Protein AF-A0AB35FW40-F1 (afdb_monomer_lite)

Foldseek 3Di:
DPQQPPPLVVLLVLLVVVCPDPPWDPLVNVLSVVLNVCCVPVVCNVVSLVSSCVSVVVCLVVVVGDPSRLVVSVVSCCNRVDPDDDDDDPPRPPD

Secondary structure (DSSP, 8-state):
--PPPP-HHHHHHHHHHHHT-TTS-HHHHHHHHHHHHHHHHH--HHHHHHHHHHHHHHHHHTT-S-HHHHHHHHHHHHHHH-S---SS-------

Radius of gyration: 13.08 Å; chains: 1; bounding box: 38×27×33 Å

Structure (mmCIF, N/CA/C/O backbone):
data_AF-A0AB35FW40-F1
#
_entry.id   AF-A0AB35FW40-F1
#
loop_
_atom_site.group_PDB
_atom_site.id
_atom_site.type_symbol
_atom_site.label_atom_id
_atom_site.label_alt_id
_atom_site.label_comp_id
_atom_site.label_asym_id
_atom_site.label_entity_id
_atom_site.label_seq_id
_atom_site.pdbx_PDB_ins_code
_atom_site.Cartn_x
_atom_site.Cartn_y
_atom_site.Cartn_z
_atom_site.occupancy
_atom_site.B_iso_or_equiv
_atom_site.auth_seq_id
_atom_site.auth_comp_id
_atom_site.auth_asym_id
_atom_site.auth_atom_id
_atom_site.pdbx_PDB_model_num
ATOM 1 N N . MET A 1 1 ? 26.524 6.512 -4.637 1.00 36.09 1 MET A N 1
ATOM 2 C CA . MET A 1 1 ? 25.249 6.175 -3.965 1.00 36.09 1 MET A CA 1
ATOM 3 C C . MET A 1 1 ? 24.688 4.919 -4.605 1.00 36.09 1 MET A C 1
ATOM 5 O O . MET A 1 1 ? 24.328 4.963 -5.774 1.00 36.09 1 MET A O 1
ATOM 9 N N . ILE A 1 2 ? 24.674 3.794 -3.887 1.00 33.19 2 ILE A N 1
ATOM 10 C CA . ILE A 1 2 ? 24.008 2.576 -4.363 1.00 33.19 2 ILE A CA 1
ATOM 11 C C . ILE A 1 2 ? 22.524 2.766 -4.056 1.00 33.19 2 ILE A C 1
ATOM 13 O O . ILE A 1 2 ? 22.091 2.575 -2.923 1.00 33.19 2 ILE A O 1
ATOM 17 N N . PHE A 1 3 ? 21.755 3.225 -5.041 1.00 44.38 3 PHE A N 1
ATOM 18 C CA . PHE A 1 3 ? 20.300 3.167 -4.953 1.00 44.38 3 PHE A CA 1
ATOM 19 C C . PHE A 1 3 ? 19.928 1.685 -4.822 1.00 44.38 3 PHE A C 1
ATOM 21 O O . PHE A 1 3 ? 20.243 0.900 -5.719 1.00 44.38 3 PHE A O 1
ATOM 28 N N . LYS A 1 4 ? 19.326 1.275 -3.694 1.00 48.56 4 LYS A N 1
ATOM 29 C CA . LYS A 1 4 ? 18.729 -0.064 -3.592 1.00 48.56 4 LYS A CA 1
ATOM 30 C C . LYS A 1 4 ? 17.771 -0.212 -4.773 1.00 48.56 4 LYS A C 1
ATOM 32 O O . LYS A 1 4 ? 16.948 0.674 -5.006 1.00 48.56 4 LYS A O 1
ATOM 37 N N . LYS A 1 5 ? 17.936 -1.283 -5.554 1.00 54.56 5 LYS A N 1
ATOM 38 C CA . LYS A 1 5 ? 17.044 -1.575 -6.679 1.00 54.56 5 LYS A CA 1
ATOM 39 C C . LYS A 1 5 ? 15.607 -1.596 -6.143 1.00 54.56 5 LYS A C 1
ATOM 41 O O . LYS A 1 5 ? 15.400 -2.196 -5.087 1.00 54.56 5 LYS A O 1
ATOM 46 N N . PRO A 1 6 ? 14.652 -0.930 -6.811 1.00 58.44 6 PRO A N 1
ATOM 47 C CA . PRO A 1 6 ? 13.256 -1.032 -6.424 1.00 58.44 6 PRO A CA 1
ATOM 48 C C . PRO A 1 6 ? 12.854 -2.512 -6.429 1.00 58.44 6 PRO A C 1
ATOM 50 O O . PRO A 1 6 ? 13.044 -3.210 -7.425 1.00 58.44 6 PRO A O 1
ATOM 53 N N . ASP A 1 7 ? 12.378 -2.998 -5.285 1.00 72.81 7 ASP A N 1
ATOM 54 C CA . ASP A 1 7 ? 11.931 -4.379 -5.116 1.00 72.81 7 ASP A CA 1
ATOM 55 C C . ASP A 1 7 ? 10.470 -4.458 -5.574 1.00 72.81 7 ASP A C 1
ATOM 57 O O . ASP A 1 7 ? 9.524 -4.362 -4.783 1.00 72.81 7 ASP A O 1
ATOM 61 N N . ALA A 1 8 ? 10.310 -4.486 -6.900 1.00 74.44 8 ALA A N 1
ATOM 62 C CA . ALA A 1 8 ? 9.018 -4.498 -7.581 1.00 74.44 8 ALA A CA 1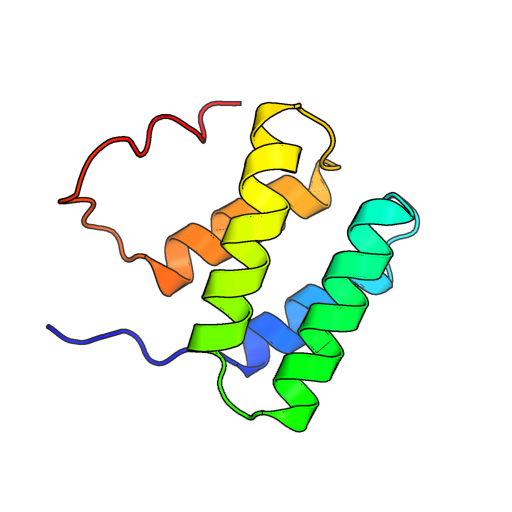
ATOM 63 C C . ALA A 1 8 ? 8.152 -5.685 -7.133 1.00 74.44 8 ALA A C 1
ATOM 65 O O . ALA A 1 8 ? 6.942 -5.547 -6.957 1.00 74.44 8 ALA A O 1
ATOM 66 N N . ASP A 1 9 ? 8.790 -6.831 -6.886 1.00 82.88 9 ASP A N 1
ATOM 67 C CA . ASP A 1 9 ? 8.135 -8.056 -6.434 1.00 82.88 9 ASP A CA 1
ATOM 68 C C . ASP A 1 9 ? 7.540 -7.882 -5.032 1.00 82.88 9 ASP A C 1
ATOM 70 O O . ASP A 1 9 ? 6.347 -8.122 -4.820 1.00 82.88 9 ASP A O 1
ATOM 74 N N . TRP A 1 10 ? 8.319 -7.329 -4.091 1.00 87.00 10 TRP A N 1
ATOM 75 C CA . TRP A 1 10 ? 7.792 -6.987 -2.774 1.00 87.00 10 TRP A CA 1
ATOM 76 C C . TRP A 1 10 ? 6.635 -5.990 -2.853 1.00 87.00 10 TRP A C 1
ATOM 78 O O . TRP A 1 10 ? 5.633 -6.174 -2.157 1.00 87.00 10 TRP A O 1
ATOM 88 N N . LEU A 1 11 ? 6.752 -4.942 -3.674 1.00 86.69 11 LEU A N 1
ATOM 89 C CA . LEU A 1 11 ? 5.715 -3.916 -3.785 1.00 86.69 11 LEU A CA 1
ATOM 90 C C . LEU A 1 11 ? 4.409 -4.508 -4.334 1.00 86.69 11 LEU A C 1
ATOM 92 O O . LEU A 1 11 ? 3.341 -4.291 -3.760 1.00 86.69 11 LEU A O 1
ATOM 96 N N . HIS A 1 12 ? 4.500 -5.315 -5.389 1.00 87.94 12 HIS A N 1
ATOM 97 C CA . HIS A 1 12 ? 3.356 -5.993 -5.990 1.00 87.94 12 HIS A CA 1
ATOM 98 C C . HIS A 1 12 ? 2.697 -7.001 -5.028 1.00 87.94 12 HIS A C 1
ATOM 100 O O . HIS A 1 12 ? 1.467 -7.035 -4.891 1.00 87.94 12 HIS A O 1
ATOM 106 N N . ASN A 1 13 ? 3.502 -7.790 -4.309 1.00 89.81 13 ASN A N 1
ATOM 107 C CA . ASN A 1 13 ? 3.015 -8.739 -3.306 1.00 89.81 13 ASN A CA 1
ATOM 108 C C . ASN A 1 13 ? 2.343 -8.019 -2.123 1.00 89.81 13 ASN A C 1
ATOM 110 O O . ASN A 1 13 ? 1.269 -8.416 -1.673 1.00 89.81 13 ASN A O 1
ATOM 114 N N . SER A 1 14 ? 2.934 -6.922 -1.648 1.00 89.88 14 SER A N 1
ATOM 115 C CA . SER A 1 14 ? 2.402 -6.140 -0.526 1.00 89.88 14 SER A CA 1
ATOM 116 C C . SER A 1 14 ? 1.066 -5.489 -0.869 1.00 89.88 14 SER A C 1
ATOM 118 O O . SER A 1 14 ? 0.118 -5.597 -0.092 1.00 89.88 14 SER A O 1
ATOM 120 N N . LEU A 1 15 ? 0.945 -4.903 -2.065 1.00 90.69 15 LEU A N 1
ATOM 121 C CA . LEU A 1 15 ? -0.328 -4.376 -2.562 1.00 90.69 15 LEU A CA 1
ATOM 122 C C . LEU A 1 15 ? -1.384 -5.480 -2.680 1.00 90.69 15 LEU A C 1
ATOM 124 O O . LEU A 1 15 ? -2.523 -5.284 -2.267 1.00 90.69 15 LEU A O 1
ATOM 128 N N . SER A 1 16 ? -1.012 -6.663 -3.175 1.00 90.88 16 SER A N 1
ATOM 129 C CA . SER A 1 16 ? -1.944 -7.794 -3.270 1.00 90.88 16 SER A CA 1
ATOM 130 C C . SER A 1 16 ? -2.437 -8.256 -1.894 1.00 90.88 16 SER A C 1
ATOM 132 O O . SER A 1 16 ? -3.631 -8.490 -1.729 1.00 90.88 16 SER A O 1
ATOM 134 N N . LYS A 1 17 ? -1.561 -8.314 -0.882 1.00 90.31 17 LYS A N 1
ATOM 135 C CA . LYS A 1 17 ? -1.947 -8.645 0.501 1.00 90.31 17 LYS A CA 1
ATOM 136 C C . LYS A 1 17 ? -2.884 -7.607 1.118 1.00 90.31 17 LYS A C 1
ATOM 138 O O . LYS A 1 17 ? -3.840 -7.990 1.783 1.00 90.31 17 LYS A O 1
ATOM 143 N N . LEU A 1 18 ? -2.639 -6.315 0.885 1.00 90.31 18 LEU A N 1
ATOM 144 C CA . LEU A 1 18 ? -3.526 -5.247 1.363 1.00 90.31 18 LEU A CA 1
ATOM 145 C C . LEU A 1 18 ? -4.912 -5.346 0.731 1.00 90.31 18 LEU A C 1
ATOM 147 O O . LEU A 1 18 ? -5.911 -5.226 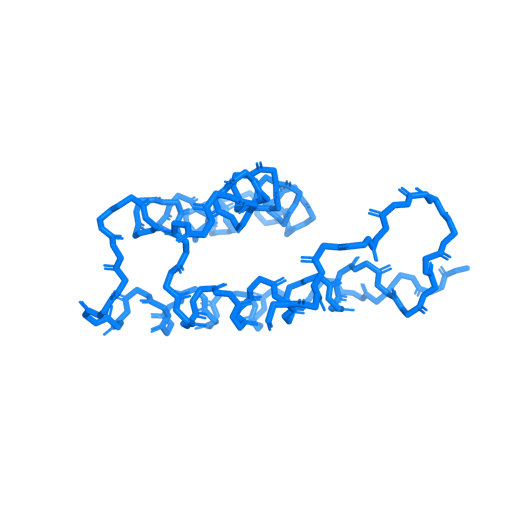1.427 1.00 90.31 18 LEU A O 1
ATOM 151 N N . LEU A 1 19 ? -4.979 -5.616 -0.574 1.00 89.75 19 LEU A N 1
ATOM 152 C CA . LEU A 1 19 ? -6.244 -5.730 -1.303 1.00 89.75 19 LEU A CA 1
ATOM 153 C C . LEU A 1 19 ? -7.092 -6.943 -0.892 1.00 89.75 19 LEU A C 1
ATOM 155 O O . LEU A 1 19 ? -8.305 -6.917 -1.101 1.00 89.75 19 LEU A O 1
ATOM 159 N N . LEU A 1 20 ? -6.469 -7.978 -0.321 1.00 89.31 20 LEU A N 1
ATOM 160 C CA . LEU A 1 20 ? -7.141 -9.146 0.259 1.00 89.31 20 LEU A CA 1
ATOM 161 C C . LEU A 1 20 ? -7.623 -8.914 1.697 1.00 89.31 20 LEU A C 1
ATOM 163 O O . LEU A 1 20 ? -8.319 -9.762 2.248 1.00 89.31 20 LEU A O 1
ATOM 167 N N . ASN A 1 21 ? -7.229 -7.810 2.329 1.00 86.50 21 ASN A N 1
ATOM 168 C CA . ASN A 1 21 ? -7.600 -7.521 3.702 1.00 86.50 21 ASN A CA 1
ATOM 169 C C . ASN A 1 21 ? -8.951 -6.787 3.745 1.00 86.50 21 ASN A C 1
ATOM 171 O O . ASN A 1 21 ? -9.067 -5.685 3.229 1.00 86.50 21 ASN A O 1
ATOM 175 N N . ASP A 1 22 ? -9.968 -7.346 4.397 1.00 83.50 22 ASP A N 1
ATOM 176 C CA . ASP A 1 22 ? -11.292 -6.704 4.500 1.00 83.50 22 ASP A CA 1
ATOM 177 C C . ASP A 1 22 ? -11.331 -5.487 5.444 1.00 83.50 22 ASP A C 1
ATOM 179 O O . ASP A 1 22 ? -12.325 -4.767 5.496 1.00 83.50 22 ASP A O 1
ATOM 183 N N . THR A 1 23 ? -10.252 -5.222 6.187 1.00 85.81 23 THR A N 1
ATOM 184 C CA . THR A 1 23 ? -10.181 -4.079 7.112 1.00 85.81 23 THR A CA 1
ATOM 185 C C . THR A 1 23 ? -9.795 -2.767 6.437 1.00 85.81 23 TH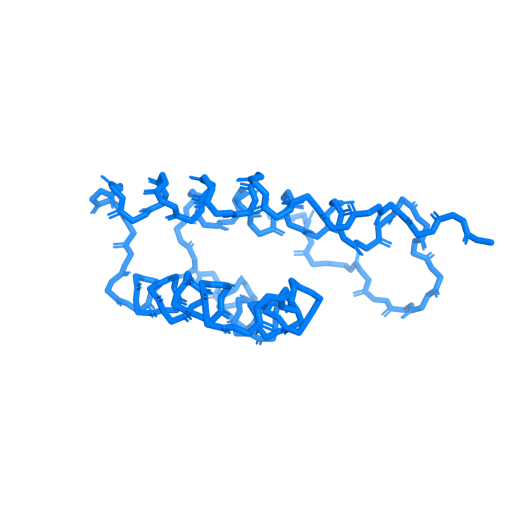R A C 1
ATOM 187 O O . THR A 1 23 ? -9.994 -1.718 7.047 1.00 85.81 23 THR A O 1
ATOM 190 N N . ILE A 1 24 ? -9.266 -2.794 5.203 1.00 87.69 24 ILE A N 1
ATOM 191 C CA . ILE A 1 24 ? -8.894 -1.565 4.490 1.00 87.69 24 ILE A CA 1
ATOM 192 C C . ILE A 1 24 ? -10.135 -0.794 4.035 1.00 87.69 24 ILE A C 1
ATOM 194 O O . ILE A 1 24 ? -11.096 -1.355 3.508 1.00 87.69 24 ILE A O 1
ATOM 198 N N . SER A 1 25 ? -10.105 0.526 4.189 1.00 86.94 25 SER A N 1
ATOM 199 C CA . SER A 1 25 ? -11.190 1.389 3.742 1.00 86.94 25 SER A CA 1
ATOM 200 C C . SER A 1 25 ? -11.301 1.396 2.218 1.00 86.94 25 SER A C 1
ATOM 202 O O . SER A 1 25 ? -10.321 1.243 1.485 1.00 86.94 25 SER A O 1
ATOM 204 N N . ASN A 1 26 ? -12.503 1.672 1.712 1.00 87.31 26 ASN A N 1
ATOM 205 C CA . ASN A 1 26 ? -12.762 1.744 0.275 1.00 87.31 26 ASN A CA 1
ATOM 206 C C . ASN A 1 26 ? -11.902 2.822 -0.423 1.00 87.31 26 ASN A C 1
ATOM 208 O O . ASN A 1 26 ? -11.556 2.686 -1.596 1.00 87.31 26 ASN A O 1
ATOM 212 N N . THR A 1 27 ? -11.524 3.881 0.303 1.00 86.50 27 THR A N 1
ATOM 213 C CA . THR A 1 27 ? -10.588 4.913 -0.175 1.00 86.50 27 THR A CA 1
ATOM 214 C C . THR A 1 27 ? -9.181 4.347 -0.366 1.00 86.50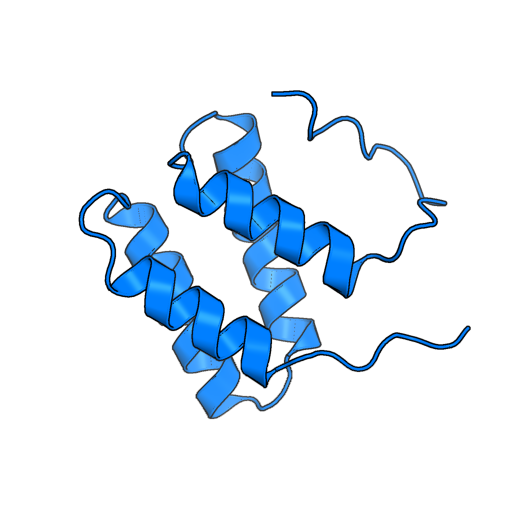 27 THR A C 1
ATOM 216 O O . THR A 1 27 ? -8.597 4.519 -1.431 1.00 86.50 27 THR A O 1
ATOM 219 N N . GLU A 1 28 ? -8.655 3.622 0.623 1.00 87.50 28 GLU A N 1
ATOM 220 C CA . GLU A 1 28 ? -7.329 2.991 0.562 1.00 87.50 28 GLU A CA 1
ATOM 221 C C . GLU A 1 28 ? -7.286 1.922 -0.534 1.00 87.50 28 GLU A C 1
ATOM 223 O O . GLU A 1 28 ? -6.358 1.881 -1.340 1.00 87.50 28 GLU A O 1
ATOM 228 N N . LYS A 1 29 ? -8.349 1.117 -0.640 1.00 90.56 29 LYS A N 1
ATOM 229 C CA . LYS A 1 29 ? -8.492 0.089 -1.673 1.00 90.56 29 LYS A CA 1
ATOM 230 C C . LYS A 1 29 ? -8.365 0.666 -3.081 1.00 90.56 29 LYS A C 1
ATOM 232 O O . LYS A 1 29 ? -7.645 0.102 -3.900 1.00 90.56 29 LYS A O 1
ATOM 237 N N . LYS A 1 30 ? -9.004 1.807 -3.362 1.00 90.88 30 LYS A N 1
ATOM 238 C CA . LYS A 1 30 ? -8.881 2.491 -4.662 1.00 90.88 30 LYS A CA 1
ATOM 239 C C . LYS A 1 30 ? -7.441 2.913 -4.956 1.00 90.88 30 LYS A C 1
ATOM 241 O O . LYS A 1 30 ? -6.972 2.687 -6.068 1.00 90.88 30 LYS A O 1
ATOM 246 N N . LEU A 1 31 ? -6.736 3.466 -3.968 1.00 90.38 31 LEU A N 1
ATOM 247 C CA . LEU A 1 31 ? -5.329 3.858 -4.111 1.00 90.38 31 LEU A CA 1
ATOM 248 C C . LEU A 1 31 ? -4.439 2.648 -4.417 1.00 90.38 31 LEU A C 1
ATOM 250 O O . LEU A 1 31 ? -3.627 2.684 -5.342 1.00 90.38 31 LEU A O 1
ATOM 254 N N . PHE A 1 32 ? -4.627 1.550 -3.684 1.00 91.88 32 PHE A N 1
ATOM 255 C CA . PHE A 1 32 ? -3.832 0.335 -3.858 1.00 91.88 32 PHE A CA 1
ATOM 256 C C . PHE A 1 32 ? -4.104 -0.375 -5.188 1.00 91.88 32 PHE A C 1
ATOM 258 O O . PHE A 1 32 ? -3.159 -0.851 -5.817 1.00 91.88 32 PHE A O 1
ATOM 265 N N . VAL A 1 33 ? -5.358 -0.407 -5.659 1.00 91.81 33 VAL A N 1
ATOM 266 C CA . VAL A 1 33 ? -5.695 -0.935 -6.994 1.00 91.81 33 VAL A CA 1
ATOM 267 C C . VAL A 1 33 ? -5.018 -0.108 -8.086 1.00 91.81 33 VAL A C 1
ATOM 269 O O . VAL A 1 33 ? -4.362 -0.678 -8.956 1.00 91.81 33 VAL A O 1
ATOM 272 N N . SER A 1 34 ? -5.124 1.224 -8.023 1.00 90.31 34 SER A N 1
ATOM 273 C CA . SER A 1 34 ? -4.492 2.118 -9.001 1.00 90.31 34 SER A CA 1
ATOM 274 C C . SER A 1 34 ? -2.975 1.947 -9.033 1.00 90.31 34 SER A C 1
ATOM 276 O O . SER A 1 34 ? -2.384 1.863 -10.109 1.00 90.31 34 SER A O 1
ATOM 278 N N . ALA A 1 35 ? -2.338 1.832 -7.866 1.00 89.44 35 ALA A N 1
ATOM 279 C CA . ALA A 1 35 ? -0.901 1.605 -7.773 1.00 89.44 35 ALA A CA 1
ATOM 280 C C . ALA A 1 35 ? -0.483 0.247 -8.351 1.00 89.44 35 ALA A C 1
ATOM 282 O O . ALA A 1 35 ? 0.495 0.179 -9.094 1.00 89.44 35 ALA A O 1
ATOM 283 N N . LYS A 1 36 ? -1.236 -0.823 -8.067 1.00 88.56 36 LYS A N 1
ATOM 284 C CA . LYS A 1 36 ? -0.969 -2.153 -8.630 1.00 88.56 36 LYS A CA 1
ATOM 285 C C . LYS A 1 36 ? -1.050 -2.127 -10.158 1.00 88.56 36 LYS A C 1
ATOM 287 O O . LYS A 1 36 ? -0.100 -2.532 -10.823 1.00 88.56 36 LYS A O 1
ATOM 292 N N . HIS A 1 37 ? -2.118 -1.545 -10.700 1.00 89.25 37 HIS A N 1
ATOM 293 C CA . HIS A 1 37 ? -2.295 -1.400 -12.144 1.00 89.25 37 HIS A CA 1
ATOM 294 C C . HIS A 1 37 ? -1.166 -0.573 -12.784 1.00 89.25 37 HIS A C 1
ATOM 296 O O . HIS A 1 37 ? -0.673 -0.895 -13.867 1.00 89.25 37 HIS A O 1
ATOM 302 N N . ALA A 1 38 ? -0.709 0.485 -12.106 1.00 87.00 38 ALA A N 1
ATOM 303 C CA . ALA A 1 38 ? 0.405 1.300 -12.574 1.00 87.00 38 ALA A CA 1
ATOM 304 C C . ALA A 1 38 ? 1.736 0.524 -12.607 1.00 87.00 38 ALA A C 1
ATOM 306 O O . ALA A 1 38 ? 2.513 0.729 -13.543 1.00 87.00 38 ALA A O 1
ATOM 307 N N . LEU A 1 39 ? 1.991 -0.386 -11.657 1.00 85.00 39 LEU A N 1
ATOM 308 C CA . LEU A 1 39 ? 3.176 -1.262 -11.676 1.00 85.00 39 LEU A CA 1
ATOM 309 C C . LEU A 1 39 ? 3.141 -2.224 -12.856 1.00 85.00 39 LEU A C 1
ATOM 311 O O . LEU A 1 39 ? 4.125 -2.337 -13.586 1.00 85.00 39 LEU A O 1
ATOM 315 N N . GLU A 1 40 ? 1.990 -2.861 -13.071 1.00 85.06 40 GLU A N 1
ATOM 316 C CA . GLU A 1 40 ? 1.779 -3.813 -14.165 1.00 85.06 40 GLU A CA 1
ATOM 317 C C . GLU A 1 40 ? 1.916 -3.134 -15.540 1.00 85.06 40 GLU A C 1
ATOM 319 O O . GLU A 1 40 ? 2.460 -3.722 -16.475 1.00 85.06 40 GLU A O 1
ATOM 324 N N . THR A 1 41 ? 1.489 -1.870 -15.652 1.00 83.81 41 THR A N 1
ATOM 325 C CA . THR A 1 41 ? 1.479 -1.123 -16.920 1.00 83.81 41 THR A CA 1
ATOM 326 C C . THR A 1 41 ? 2.809 -0.433 -17.227 1.00 83.81 41 THR A C 1
ATOM 328 O O . THR A 1 41 ? 3.330 -0.540 -18.335 1.00 83.81 41 THR A O 1
ATOM 331 N N . THR A 1 42 ? 3.358 0.330 -16.277 1.00 74.69 42 THR A N 1
ATOM 332 C CA . THR A 1 42 ? 4.467 1.262 -16.561 1.00 74.69 42 THR A CA 1
ATOM 333 C C . THR A 1 42 ? 5.848 0.646 -16.377 1.00 74.69 42 THR A C 1
ATOM 335 O O . THR A 1 42 ? 6.823 1.213 -16.872 1.00 74.69 42 THR A O 1
ATOM 338 N N . LYS A 1 43 ? 5.955 -0.478 -15.645 1.00 70.25 43 LYS A N 1
ATOM 339 C CA . LYS A 1 43 ? 7.230 -1.063 -15.181 1.00 70.25 43 LYS A CA 1
ATOM 340 C C . LYS A 1 43 ? 8.171 -0.029 -14.535 1.00 70.25 43 LYS A C 1
ATOM 342 O O . LYS A 1 43 ? 9.389 -0.190 -14.559 1.00 70.25 43 LYS A O 1
ATOM 347 N N . ASN A 1 44 ? 7.617 1.066 -14.007 1.00 76.19 44 ASN A N 1
ATOM 348 C CA . ASN A 1 44 ? 8.363 2.158 -13.395 1.00 76.19 44 ASN A CA 1
ATOM 349 C C . ASN A 1 44 ? 7.996 2.256 -11.918 1.00 76.19 44 ASN A C 1
ATOM 351 O O . ASN A 1 44 ? 7.211 3.107 -11.491 1.00 76.19 44 ASN A O 1
ATOM 355 N N . ASP A 1 45 ? 8.609 1.378 -11.132 1.00 78.50 45 ASP A N 1
ATOM 356 C CA . ASP A 1 45 ? 8.343 1.248 -9.701 1.00 78.50 45 ASP A CA 1
ATOM 357 C C . ASP A 1 45 ? 8.565 2.568 -8.963 1.00 78.50 45 ASP A C 1
ATOM 359 O O . ASP A 1 45 ? 7.800 2.935 -8.078 1.00 78.50 45 ASP A O 1
ATOM 363 N N . ARG A 1 46 ? 9.577 3.346 -9.365 1.00 78.19 46 ARG A N 1
ATOM 364 C CA . ARG A 1 46 ? 9.908 4.616 -8.711 1.00 78.19 46 ARG A CA 1
ATOM 365 C C . ARG A 1 46 ? 8.788 5.646 -8.854 1.00 78.19 46 ARG A C 1
ATOM 367 O O . ARG A 1 46 ? 8.489 6.346 -7.887 1.00 78.19 46 ARG A O 1
ATOM 374 N N . ALA A 1 47 ? 8.180 5.740 -10.036 1.00 82.31 47 ALA A N 1
ATOM 375 C CA . ALA A 1 47 ? 7.052 6.638 -10.265 1.00 82.31 47 ALA A CA 1
ATOM 376 C C . ALA A 1 47 ? 5.839 6.215 -9.426 1.00 82.31 47 ALA A C 1
ATOM 378 O O . ALA A 1 47 ? 5.228 7.055 -8.763 1.00 82.31 47 ALA A O 1
ATOM 379 N N . VAL A 1 48 ? 5.553 4.909 -9.376 1.00 85.88 48 VAL A N 1
ATOM 380 C CA . VAL A 1 48 ? 4.447 4.380 -8.569 1.00 85.88 48 VAL A CA 1
ATOM 381 C C . VAL A 1 48 ? 4.671 4.629 -7.081 1.00 85.88 48 VAL A C 1
ATOM 383 O O . VAL A 1 48 ? 3.763 5.107 -6.406 1.00 85.88 48 VAL A O 1
ATOM 386 N N . VAL A 1 49 ? 5.876 4.380 -6.563 1.00 84.69 49 VAL A N 1
ATOM 387 C CA . VAL A 1 49 ? 6.203 4.643 -5.154 1.00 84.69 49 VAL A CA 1
ATOM 388 C C . VAL A 1 49 ? 6.077 6.124 -4.815 1.00 84.69 49 VAL A C 1
ATOM 390 O O . VAL A 1 49 ? 5.525 6.466 -3.769 1.00 84.69 49 VAL A O 1
ATOM 393 N N . SER A 1 50 ? 6.543 7.016 -5.695 1.00 83.56 50 SER A N 1
ATOM 394 C CA . SER A 1 50 ? 6.399 8.459 -5.484 1.00 83.56 50 SER A CA 1
ATOM 395 C C . SER A 1 50 ? 4.927 8.876 -5.430 1.00 83.56 50 SER A C 1
ATOM 397 O O . SER A 1 50 ? 4.554 9.683 -4.578 1.00 83.56 50 SER A O 1
ATOM 399 N N . SER A 1 51 ? 4.089 8.305 -6.301 1.00 86.50 51 SER A N 1
ATOM 400 C CA . SER A 1 51 ? 2.649 8.574 -6.306 1.00 86.50 51 SER A CA 1
ATOM 401 C C . SER A 1 51 ? 1.968 8.028 -5.052 1.00 86.50 51 SER A C 1
ATOM 403 O O . SER A 1 51 ? 1.275 8.773 -4.364 1.00 86.50 51 SER A O 1
ATOM 405 N N . LEU A 1 52 ? 2.233 6.765 -4.691 1.00 88.19 52 LEU A N 1
ATOM 406 C CA . LEU A 1 52 ? 1.722 6.139 -3.467 1.00 88.19 52 LEU A CA 1
ATOM 407 C C . LEU A 1 52 ? 2.055 6.976 -2.237 1.00 88.19 52 LEU A C 1
ATOM 409 O O . LEU A 1 52 ? 1.183 7.257 -1.422 1.00 88.19 52 LEU A O 1
ATOM 413 N N . LYS A 1 53 ? 3.306 7.424 -2.116 1.00 85.25 53 LYS A N 1
ATOM 414 C CA . LYS A 1 53 ? 3.717 8.278 -1.005 1.00 85.25 53 LYS A CA 1
ATOM 415 C C . LYS A 1 53 ? 2.938 9.592 -0.984 1.00 85.25 53 LYS A C 1
ATOM 417 O O . LYS A 1 53 ? 2.493 9.997 0.087 1.00 85.25 53 LYS A O 1
ATOM 422 N N . SER A 1 54 ? 2.749 10.242 -2.131 1.00 86.00 54 SER A N 1
ATOM 423 C CA . SER A 1 54 ? 1.999 11.500 -2.210 1.00 86.00 54 SER A CA 1
ATOM 424 C C . SER A 1 54 ? 0.537 11.347 -1.779 1.00 86.00 54 SER A C 1
ATOM 426 O O . SER A 1 54 ? -0.000 12.259 -1.157 1.00 86.00 54 SER A O 1
ATOM 428 N N . GLU A 1 55 ? -0.096 10.209 -2.073 1.00 88.31 55 GLU A N 1
ATOM 429 C CA . GLU A 1 55 ? -1.501 9.963 -1.716 1.00 88.31 55 GLU A CA 1
ATOM 430 C C . GLU A 1 55 ? -1.673 9.429 -0.285 1.00 88.31 55 GLU A C 1
ATOM 432 O O . GLU A 1 55 ? -2.622 9.796 0.407 1.00 88.31 55 GLU A O 1
ATOM 437 N N . LEU A 1 56 ? -0.732 8.616 0.206 1.00 86.50 56 LEU A N 1
ATOM 438 C CA . LEU A 1 56 ? -0.777 8.052 1.559 1.00 86.50 56 LEU A CA 1
ATOM 439 C C . LEU A 1 56 ? -0.339 9.047 2.638 1.00 86.50 56 LEU A C 1
ATOM 441 O O . LEU A 1 56 ? -0.878 9.008 3.738 1.00 86.50 56 LEU A O 1
ATOM 445 N N . THR A 1 57 ? 0.581 9.971 2.340 1.00 85.50 57 THR A N 1
ATOM 446 C CA . THR A 1 57 ? 1.053 10.986 3.305 1.00 85.50 57 THR A CA 1
ATOM 447 C C . THR A 1 57 ? -0.090 11.793 3.937 1.00 85.50 57 THR A C 1
ATOM 449 O O . THR A 1 57 ? -0.181 11.820 5.165 1.00 85.50 57 THR A O 1
ATOM 452 N N . PRO A 1 58 ? -0.998 12.435 3.173 1.00 85.81 58 PRO A N 1
ATOM 453 C CA . PRO A 1 58 ? -2.099 13.181 3.774 1.00 85.81 58 PRO A CA 1
ATOM 454 C C . PRO A 1 58 ? -3.069 12.271 4.537 1.00 85.81 58 PRO A C 1
ATOM 456 O O . PRO A 1 58 ? -3.609 12.693 5.558 1.00 85.81 58 PRO A O 1
ATOM 459 N N . LEU A 1 59 ? -3.275 11.025 4.101 1.00 85.38 59 LEU A N 1
ATOM 460 C CA . LEU A 1 59 ? -4.119 10.072 4.826 1.00 85.38 59 LEU A CA 1
ATOM 461 C C . LEU A 1 59 ? -3.490 9.644 6.157 1.00 85.38 59 LEU A C 1
ATOM 463 O O . LEU A 1 59 ? -4.207 9.545 7.151 1.00 85.38 59 LEU A O 1
ATOM 467 N N . ALA A 1 60 ? -2.169 9.454 6.194 1.00 82.56 60 ALA A N 1
ATOM 468 C CA . ALA A 1 60 ? -1.415 9.148 7.405 1.00 82.56 60 ALA A CA 1
ATOM 469 C C . ALA A 1 60 ? -1.482 10.310 8.405 1.00 82.56 60 ALA A C 1
ATOM 471 O O . ALA A 1 60 ? -1.831 10.104 9.564 1.00 82.56 60 ALA A O 1
ATOM 472 N N . ILE A 1 61 ? -1.240 11.543 7.939 1.00 82.62 61 ILE A N 1
ATOM 473 C CA . ILE A 1 61 ? -1.303 12.760 8.769 1.00 82.62 61 ILE A CA 1
ATOM 474 C C . ILE A 1 61 ? -2.696 12.938 9.386 1.00 82.62 61 ILE A C 1
ATOM 476 O O . ILE A 1 61 ? -2.820 13.299 10.553 1.00 82.62 61 ILE A O 1
ATOM 480 N N . ASN A 1 62 ? -3.752 12.664 8.618 1.00 85.00 62 ASN A N 1
ATOM 481 C CA . ASN A 1 62 ? -5.133 12.764 9.091 1.00 85.00 62 ASN A CA 1
ATOM 482 C C . ASN A 1 62 ? -5.615 11.514 9.852 1.00 85.00 62 ASN A C 1
ATOM 484 O O . ASN A 1 62 ? -6.806 11.427 10.143 1.00 85.00 62 ASN A O 1
ATOM 488 N N . GLN A 1 63 ? -4.736 10.542 10.134 1.00 81.12 63 GLN A N 1
ATOM 489 C CA . GLN A 1 63 ? -5.067 9.272 10.800 1.00 81.12 63 GLN A CA 1
ATOM 490 C C . GLN A 1 63 ? -6.233 8.518 10.131 1.00 81.12 63 GLN A C 1
ATOM 492 O O . GLN A 1 63 ? -7.039 7.860 10.782 1.00 81.12 63 GLN A O 1
ATOM 497 N N . LYS A 1 64 ? -6.335 8.627 8.801 1.00 85.25 64 LYS A N 1
ATOM 498 C CA . LYS A 1 64 ? -7.355 7.959 7.973 1.00 85.25 64 LYS A CA 1
ATOM 499 C C . LYS A 1 64 ? -6.864 6.651 7.357 1.00 85.25 64 LYS A C 1
ATOM 501 O O . LYS A 1 64 ? -7.610 6.024 6.608 1.00 85.25 64 LYS A O 1
ATOM 506 N N . LEU A 1 65 ? -5.615 6.276 7.625 1.00 84.06 65 LEU A N 1
ATOM 507 C CA . LEU A 1 65 ? -5.072 4.981 7.242 1.00 84.06 65 LEU A CA 1
ATOM 508 C C . LEU A 1 65 ? -5.409 3.943 8.303 1.00 84.06 65 LEU A C 1
ATOM 510 O O . LEU A 1 65 ? -5.291 4.189 9.502 1.00 84.06 65 LEU A O 1
ATOM 514 N N . THR A 1 66 ? -5.771 2.758 7.843 1.00 87.44 66 THR A N 1
ATOM 515 C CA . THR A 1 66 ? -5.886 1.582 8.701 1.00 87.44 66 THR A CA 1
ATOM 516 C C . THR A 1 66 ? -4.511 1.149 9.188 1.00 87.44 66 THR A C 1
ATOM 518 O O . THR A 1 66 ? -3.489 1.428 8.556 1.00 87.44 66 THR A O 1
ATOM 521 N N . THR A 1 67 ? -4.468 0.426 10.307 1.00 87.12 67 THR A N 1
ATOM 522 C CA . THR A 1 67 ? -3.210 -0.047 10.903 1.00 87.12 67 THR A CA 1
ATOM 523 C C . THR A 1 67 ? -2.337 -0.797 9.892 1.00 87.12 67 THR A C 1
ATOM 525 O O . THR A 1 67 ? -1.128 -0.577 9.838 1.00 87.12 67 THR A O 1
ATOM 528 N N . VAL A 1 68 ? -2.946 -1.622 9.034 1.00 87.62 68 VAL A N 1
ATOM 529 C CA . VAL A 1 68 ? -2.233 -2.382 7.995 1.00 87.62 68 VAL A CA 1
ATOM 530 C C . VAL A 1 68 ? -1.658 -1.485 6.895 1.00 87.62 68 VAL A C 1
ATOM 532 O O . VAL A 1 68 ? -0.539 -1.712 6.436 1.00 87.62 68 VAL A O 1
ATOM 535 N N . SER A 1 69 ? -2.362 -0.418 6.518 1.00 88.38 69 SER A N 1
ATOM 536 C CA . SER A 1 69 ? -1.872 0.566 5.549 1.00 88.38 69 SER A CA 1
ATOM 537 C C . SER A 1 69 ? -0.759 1.440 6.116 1.00 88.38 69 SER A C 1
ATOM 539 O O . SER A 1 69 ? 0.173 1.778 5.389 1.00 88.38 69 SER A O 1
ATOM 541 N N . VAL A 1 70 ? -0.818 1.783 7.408 1.00 87.12 70 VAL A N 1
ATOM 542 C CA . VAL A 1 70 ? 0.273 2.490 8.101 1.00 87.12 70 VAL A CA 1
ATOM 543 C C . VAL A 1 70 ? 1.535 1.629 8.115 1.00 87.12 70 VAL A C 1
ATOM 545 O O . VAL A 1 70 ? 2.610 2.112 7.763 1.00 87.12 70 VAL A O 1
ATOM 548 N N . GLN A 1 71 ? 1.412 0.341 8.454 1.00 88.00 71 GLN A N 1
ATOM 549 C CA . GLN A 1 71 ? 2.538 -0.598 8.422 1.00 88.00 71 GLN A CA 1
ATOM 550 C C . GLN A 1 71 ? 3.154 -0.704 7.023 1.00 88.00 71 GLN A C 1
ATOM 552 O O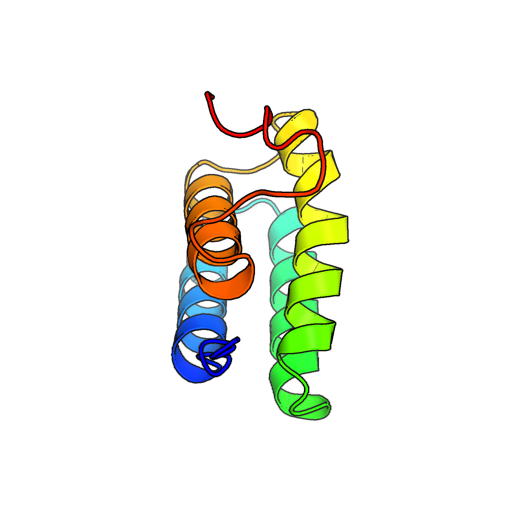 . GLN A 1 71 ? 4.369 -0.566 6.875 1.00 88.00 71 GLN A O 1
ATOM 557 N N . PHE A 1 72 ? 2.322 -0.867 5.990 1.00 89.69 72 PHE A N 1
ATOM 558 C CA . PHE A 1 72 ? 2.787 -0.860 4.604 1.00 89.69 72 PHE A CA 1
ATOM 559 C C . PHE A 1 72 ? 3.508 0.440 4.240 1.00 89.69 72 PHE A C 1
ATOM 561 O O . PHE A 1 72 ? 4.574 0.407 3.627 1.00 89.69 72 PHE A O 1
ATOM 568 N N . PHE A 1 73 ? 2.946 1.587 4.618 1.00 87.50 73 PHE A N 1
ATOM 569 C CA . PHE A 1 73 ? 3.512 2.888 4.289 1.00 87.50 73 PHE A CA 1
ATOM 570 C C . PHE A 1 73 ? 4.875 3.125 4.963 1.00 87.50 73 PHE A C 1
ATOM 572 O O . PHE A 1 73 ? 5.784 3.685 4.339 1.00 87.50 73 PHE A O 1
ATOM 579 N N . ASN A 1 74 ? 5.055 2.621 6.186 1.00 85.44 74 ASN A N 1
ATOM 580 C CA . ASN A 1 74 ? 6.346 2.609 6.871 1.00 85.44 74 ASN A CA 1
ATOM 581 C C . ASN A 1 74 ? 7.370 1.734 6.139 1.00 85.44 74 ASN A C 1
ATOM 583 O O . ASN A 1 74 ? 8.476 2.199 5.855 1.00 85.44 74 ASN A O 1
ATOM 587 N N . GLU A 1 75 ? 7.012 0.498 5.775 1.00 86.38 75 GLU A N 1
ATOM 588 C CA . GLU A 1 75 ? 7.914 -0.381 5.019 1.00 86.38 75 GLU A CA 1
ATOM 589 C C . GLU A 1 75 ? 8.274 0.203 3.646 1.00 86.38 75 GLU A C 1
ATOM 591 O O . GLU A 1 75 ? 9.435 0.151 3.232 1.00 86.38 75 GLU A O 1
ATOM 596 N N . LEU A 1 76 ? 7.299 0.802 2.955 1.00 85.44 76 LEU A N 1
ATOM 597 C CA . LEU A 1 76 ? 7.495 1.483 1.676 1.00 85.44 76 LEU A CA 1
ATOM 598 C C . LEU A 1 76 ? 8.522 2.611 1.821 1.00 85.44 76 LEU A C 1
ATOM 600 O O . LEU A 1 76 ? 9.474 2.695 1.044 1.00 85.44 76 LEU A O 1
ATOM 604 N N . SER A 1 77 ? 8.366 3.449 2.845 1.00 79.94 77 SER A N 1
ATOM 605 C CA . SER A 1 77 ? 9.284 4.556 3.115 1.00 79.94 77 SER A CA 1
ATOM 606 C C . SER A 1 77 ? 10.690 4.047 3.439 1.00 79.94 77 SER A C 1
ATOM 608 O O . SER A 1 77 ? 11.655 4.487 2.819 1.00 79.94 77 SER A O 1
ATOM 610 N N . GLN A 1 78 ? 10.830 3.050 4.313 1.00 79.50 78 GLN A N 1
ATOM 611 C CA . GLN A 1 78 ? 12.139 2.490 4.671 1.00 79.50 78 GLN A CA 1
ATOM 612 C C . GLN A 1 78 ? 12.874 1.864 3.478 1.00 79.50 78 GLN A C 1
ATOM 614 O O . GLN A 1 78 ? 14.086 2.044 3.319 1.00 79.50 78 GLN A O 1
ATOM 619 N N . ARG A 1 79 ? 12.155 1.131 2.622 1.00 76.50 79 ARG A N 1
ATOM 620 C CA . ARG A 1 79 ? 12.748 0.417 1.481 1.00 76.50 79 ARG A CA 1
ATOM 621 C C . ARG A 1 79 ? 13.181 1.352 0.356 1.00 76.50 79 ARG A C 1
ATOM 623 O O . ARG A 1 79 ? 14.195 1.076 -0.282 1.00 76.50 79 ARG A O 1
ATOM 630 N N . TYR A 1 80 ? 12.454 2.447 0.136 1.00 72.06 80 TYR A N 1
ATOM 631 C CA . TYR A 1 80 ? 12.656 3.325 -1.022 1.00 72.06 80 TYR A CA 1
ATOM 632 C C . TYR A 1 80 ? 13.300 4.684 -0.697 1.00 72.06 80 TYR A C 1
ATOM 634 O O . TYR A 1 80 ? 13.791 5.339 -1.616 1.00 72.06 80 TYR A O 1
ATOM 642 N N . ILE A 1 81 ? 13.347 5.107 0.572 1.00 64.06 81 ILE A N 1
ATOM 643 C CA . ILE A 1 81 ? 13.991 6.368 0.997 1.00 64.06 81 ILE A CA 1
ATOM 644 C C . ILE A 1 81 ? 15.415 6.129 1.535 1.00 64.06 81 ILE A C 1
ATOM 646 O O . ILE A 1 81 ? 16.266 7.010 1.438 1.00 64.06 81 ILE A O 1
ATOM 650 N N . GLY A 1 82 ? 15.734 4.911 1.982 1.00 48.66 82 GLY A N 1
ATOM 651 C CA . GLY A 1 82 ? 17.045 4.584 2.545 1.00 48.66 82 GLY A CA 1
ATOM 652 C C . GLY A 1 82 ? 17.262 5.185 3.948 1.00 48.66 82 GLY A C 1
ATOM 653 O O . GLY A 1 82 ? 16.599 6.144 4.331 1.00 48.66 82 GLY A O 1
ATOM 654 N N . PRO A 1 83 ? 18.194 4.630 4.745 1.00 41.88 83 PRO A N 1
ATOM 655 C CA . PRO A 1 83 ? 18.369 4.969 6.164 1.00 41.88 83 PRO A CA 1
ATOM 656 C C . PRO A 1 83 ? 18.987 6.353 6.439 1.00 41.88 83 PRO A C 1
ATOM 658 O O . PRO A 1 83 ? 19.241 6.688 7.591 1.00 41.88 83 PRO A O 1
ATOM 661 N N . THR A 1 84 ? 19.249 7.171 5.419 1.00 41.34 84 THR A N 1
ATOM 662 C CA . THR A 1 84 ? 19.862 8.494 5.582 1.00 41.34 84 THR A CA 1
ATOM 663 C C . THR A 1 84 ? 18.919 9.566 5.072 1.00 41.34 84 THR A C 1
ATOM 665 O O . THR A 1 84 ? 19.008 10.009 3.926 1.00 41.34 84 THR A O 1
ATOM 668 N N . GLY A 1 85 ? 18.028 10.004 5.957 1.00 45.66 85 GLY A N 1
ATOM 669 C CA . GLY A 1 85 ? 17.410 11.310 5.832 1.00 45.66 85 GLY A CA 1
ATOM 670 C C . GLY A 1 85 ? 18.495 12.381 5.859 1.00 45.66 85 GLY A C 1
ATOM 671 O O . GLY A 1 85 ? 19.044 12.681 6.909 1.00 45.66 85 GLY A O 1
ATOM 672 N N . ILE A 1 86 ? 18.796 12.976 4.710 1.00 43.06 86 ILE A N 1
ATOM 673 C CA . ILE A 1 86 ? 19.341 14.332 4.652 1.00 43.06 86 ILE A CA 1
ATOM 674 C C . ILE A 1 86 ? 18.497 15.071 3.625 1.00 43.06 86 ILE A C 1
ATOM 676 O O . ILE A 1 86 ? 18.707 14.975 2.420 1.00 43.06 86 ILE A O 1
ATOM 680 N N . GLY A 1 87 ? 17.464 15.734 4.141 1.00 34.59 87 GLY A N 1
ATOM 681 C CA . GLY A 1 87 ? 16.511 16.478 3.327 1.00 34.59 87 GLY A CA 1
ATOM 682 C C . GLY A 1 87 ? 15.210 16.873 4.021 1.00 34.59 87 GLY A C 1
ATOM 683 O O . GLY A 1 87 ? 14.206 16.981 3.339 1.00 34.59 87 GLY A O 1
ATOM 684 N N . GLY A 1 88 ? 15.225 17.084 5.344 1.00 36.59 88 GLY A N 1
ATOM 685 C CA . GLY A 1 88 ? 14.235 17.907 6.048 1.00 36.59 88 GLY A CA 1
ATOM 686 C C . GLY A 1 88 ? 12.830 17.316 6.238 1.00 36.59 88 GLY A C 1
ATOM 687 O O . GLY A 1 88 ? 12.022 17.301 5.319 1.00 36.59 88 GLY A O 1
ATOM 688 N N . ARG A 1 89 ? 12.505 17.022 7.508 1.00 41.16 89 ARG A N 1
ATOM 689 C CA . ARG A 1 89 ? 11.156 16.767 8.068 1.00 41.16 89 ARG A CA 1
ATOM 690 C C . ARG A 1 89 ? 10.599 15.341 7.944 1.00 41.16 89 ARG A C 1
ATOM 692 O O . ARG A 1 89 ? 9.416 15.168 7.674 1.00 41.16 89 ARG A O 1
ATOM 699 N N . ASP A 1 90 ? 11.393 14.330 8.280 1.00 40.69 90 ASP A N 1
ATOM 700 C CA . ASP A 1 90 ? 10.877 12.982 8.584 1.00 40.69 90 ASP A CA 1
ATOM 701 C C . ASP A 1 90 ? 10.445 12.887 10.065 1.00 40.69 90 ASP A C 1
ATOM 703 O O . ASP A 1 90 ? 10.984 12.134 10.867 1.00 40.69 90 ASP A O 1
ATOM 707 N N . VAL A 1 91 ? 9.494 13.744 10.451 1.00 42.25 91 VAL A N 1
ATOM 708 C CA . VAL A 1 91 ? 8.877 13.767 11.795 1.00 42.25 91 VAL A CA 1
ATOM 709 C C . VAL A 1 91 ? 7.511 13.067 11.802 1.00 42.25 91 VAL A C 1
ATOM 711 O O . VAL A 1 91 ? 6.693 13.324 12.677 1.00 42.25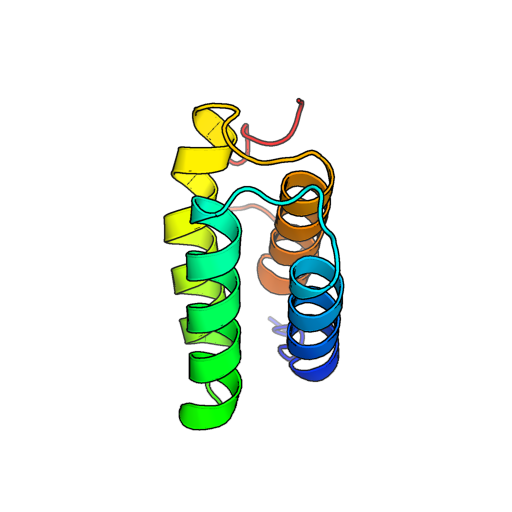 91 VAL A O 1
ATOM 714 N N . LEU A 1 92 ? 7.209 12.232 10.802 1.00 44.22 92 LEU A N 1
ATOM 715 C CA . LEU A 1 92 ? 5.838 11.756 10.570 1.00 44.22 92 LEU A CA 1
ATOM 716 C C . LEU A 1 92 ? 5.541 10.316 10.989 1.00 44.22 92 LEU A C 1
ATOM 718 O O . LEU A 1 92 ? 4.395 9.899 10.854 1.00 44.22 92 LEU A O 1
ATOM 722 N N . PHE A 1 93 ? 6.489 9.576 11.563 1.00 42.00 93 PHE A N 1
ATOM 723 C CA . PHE A 1 93 ? 6.220 8.197 11.990 1.00 42.00 93 PHE A CA 1
ATOM 724 C C . PHE A 1 93 ? 6.677 7.940 13.421 1.00 42.00 93 PHE A C 1
ATOM 726 O O . PHE A 1 93 ? 7.536 7.108 13.687 1.00 42.00 93 PHE A O 1
ATOM 733 N N . ASN A 1 94 ? 6.068 8.677 14.347 1.00 32.53 94 ASN A N 1
ATOM 734 C CA . ASN A 1 94 ? 5.935 8.253 15.736 1.00 32.53 94 ASN A CA 1
ATOM 735 C C . ASN A 1 94 ? 4.451 8.353 16.122 1.00 32.53 94 ASN A C 1
ATOM 737 O O . ASN A 1 94 ? 4.072 9.202 16.930 1.00 32.53 94 ASN A O 1
ATOM 741 N N . ILE A 1 95 ? 3.624 7.547 15.446 1.00 36.44 95 ILE A N 1
ATOM 742 C CA . ILE A 1 95 ? 2.227 7.284 15.823 1.00 36.44 95 ILE A CA 1
ATOM 743 C C . ILE A 1 95 ? 2.199 5.990 16.627 1.00 36.44 95 ILE A C 1
ATOM 745 O O . ILE A 1 95 ? 2.842 5.025 16.152 1.00 36.44 95 ILE A O 1
#

Organism: NCBI:txid1607839

InterPro domains:
  IPR015046 Lactococcin-A immunity protein-like [PF08951] (13-77)

Sequence (95 aa):
MIFKKPDADWLHNSLSKLLLNDTISNTEKKLFVSAKHALETTKNDRAVVSSLKSELTPLAINQKLTTVSVQFFNELSQRYIGPTGIGGRDVLFNI

pLDDT: mean 76.1, std 18.33, range [32.53, 91.88]